Protein AF-A0A6J4K5S2-F1 (afdb_monomer_lite)

Structure (mmCIF, N/CA/C/O backbone):
data_AF-A0A6J4K5S2-F1
#
_entry.id   AF-A0A6J4K5S2-F1
#
loop_
_atom_site.group_PDB
_atom_site.id
_atom_site.type_symbol
_atom_site.label_atom_id
_atom_site.label_alt_id
_atom_site.label_comp_id
_atom_site.label_asym_id
_atom_site.label_entity_id
_atom_site.label_seq_id
_atom_site.pdbx_PDB_ins_code
_atom_site.Cartn_x
_atom_site.Cartn_y
_atom_site.Cartn_z
_atom_site.occupancy
_atom_site.B_iso_or_equiv
_atom_site.auth_seq_id
_atom_site.auth_comp_id
_atom_site.auth_asym_id
_atom_site.auth_atom_id
_atom_site.pdbx_PDB_model_num
ATOM 1 N N . ARG A 1 1 ? -6.583 14.559 10.863 1.00 73.06 1 ARG A N 1
ATOM 2 C CA . ARG A 1 1 ? -7.840 13.913 11.322 1.00 73.06 1 ARG A CA 1
ATOM 3 C C . ARG A 1 1 ? -7.987 12.506 10.749 1.00 73.06 1 ARG A C 1
ATOM 5 O O . ARG A 1 1 ? -8.107 11.596 11.546 1.00 73.06 1 ARG A O 1
ATOM 12 N N . ILE A 1 2 ? -7.866 12.296 9.431 1.00 86.69 2 ILE A N 1
ATOM 13 C CA . ILE A 1 2 ? -7.989 10.950 8.834 1.00 86.69 2 ILE A CA 1
ATOM 14 C C . ILE A 1 2 ? -6.975 9.923 9.379 1.00 86.69 2 ILE A C 1
ATOM 16 O O . ILE A 1 2 ? -7.350 8.797 9.671 1.00 86.69 2 ILE A O 1
ATOM 20 N N . THR A 1 3 ? -5.727 10.333 9.632 1.00 89.56 3 THR A N 1
ATOM 21 C CA . THR A 1 3 ? -4.651 9.456 10.130 1.00 89.56 3 THR A CA 1
ATOM 22 C C . THR A 1 3 ? -4.989 8.738 11.439 1.00 89.56 3 THR A C 1
ATOM 24 O O . THR A 1 3 ? -4.600 7.593 11.620 1.00 89.56 3 THR A O 1
ATOM 27 N N . ALA A 1 4 ? -5.740 9.388 12.335 1.00 90.81 4 ALA A N 1
ATOM 28 C CA . ALA A 1 4 ? -6.135 8.808 13.620 1.00 90.81 4 ALA A CA 1
ATOM 29 C C . ALA A 1 4 ? -7.291 7.798 13.496 1.00 90.81 4 ALA A C 1
ATOM 31 O O . ALA A 1 4 ? -7.481 6.963 14.378 1.00 90.81 4 ALA A O 1
ATOM 32 N N . GLU A 1 5 ? -8.062 7.865 12.409 1.00 93.38 5 GLU A N 1
ATOM 33 C CA . GLU A 1 5 ? -9.197 6.970 12.175 1.00 93.38 5 GLU A CA 1
ATOM 34 C C . GLU A 1 5 ? -8.791 5.694 11.428 1.00 93.38 5 GLU A C 1
ATOM 36 O O . GLU A 1 5 ? -9.441 4.665 11.596 1.00 93.38 5 GLU A O 1
ATOM 41 N N . ILE A 1 6 ? -7.692 5.720 10.661 1.00 92.94 6 ILE A N 1
ATOM 42 C CA . ILE A 1 6 ? -7.218 4.571 9.871 1.00 92.94 6 ILE A CA 1
ATOM 43 C C . ILE A 1 6 ? -7.074 3.291 10.718 1.00 92.94 6 ILE A C 1
ATOM 45 O O . ILE A 1 6 ? -7.650 2.282 10.317 1.00 92.94 6 ILE A O 1
ATOM 49 N N . PRO A 1 7 ? -6.418 3.287 11.898 1.00 91.69 7 PRO A N 1
ATOM 50 C CA . PRO A 1 7 ? -6.294 2.063 12.695 1.00 91.69 7 PRO A CA 1
ATOM 51 C C . PRO A 1 7 ? -7.648 1.490 13.129 1.00 91.69 7 PRO A C 1
ATOM 53 O O . PRO A 1 7 ? -7.843 0.276 13.131 1.00 91.69 7 PRO A O 1
ATOM 56 N N . LYS A 1 8 ? -8.613 2.361 13.449 1.00 92.81 8 LYS A N 1
ATOM 57 C CA . LYS A 1 8 ? -9.965 1.947 13.846 1.00 92.81 8 LYS A CA 1
ATOM 58 C C . LYS A 1 8 ? -10.722 1.334 12.671 1.00 92.81 8 LYS A C 1
ATOM 60 O O . LYS A 1 8 ? -11.426 0.346 12.846 1.00 92.81 8 LYS A O 1
ATOM 65 N N . ILE A 1 9 ? -10.560 1.905 11.477 1.00 93.75 9 ILE A N 1
ATOM 66 C CA . ILE A 1 9 ? -11.163 1.387 10.246 1.00 93.75 9 ILE A CA 1
ATOM 67 C C . ILE A 1 9 ? -10.562 0.022 9.905 1.00 93.75 9 ILE A C 1
ATOM 69 O O . ILE A 1 9 ? -11.316 -0.920 9.694 1.00 93.75 9 ILE A O 1
ATOM 73 N N . LEU A 1 10 ? -9.233 -0.116 9.920 1.00 92.88 10 LEU A N 1
ATOM 74 C CA . LEU A 1 10 ? -8.555 -1.386 9.628 1.00 92.88 10 LEU A CA 1
ATOM 75 C C . LEU A 1 10 ? -8.907 -2.490 10.637 1.00 92.88 10 LEU A C 1
ATOM 77 O O . LEU A 1 10 ? -8.875 -3.669 10.299 1.00 92.88 10 LEU A O 1
ATOM 81 N N . ALA A 1 11 ? -9.295 -2.122 11.860 1.00 91.38 11 ALA A N 1
ATOM 82 C CA . ALA A 1 11 ? -9.732 -3.081 12.863 1.00 91.38 11 ALA A CA 1
ATOM 83 C C . ALA A 1 11 ? -11.142 -3.646 12.623 1.00 91.38 11 ALA A C 1
ATOM 85 O O . ALA A 1 11 ? -11.493 -4.630 13.282 1.00 91.38 11 ALA A O 1
ATOM 86 N N . ARG A 1 12 ? -11.937 -3.062 11.714 1.00 95.62 12 ARG A N 1
ATOM 87 C CA . ARG A 1 12 ? -13.318 -3.481 11.454 1.00 95.62 12 ARG A CA 1
ATOM 88 C C . ARG A 1 12 ? -13.392 -4.934 10.952 1.00 95.62 12 ARG A C 1
ATOM 90 O O . ARG A 1 12 ? -12.700 -5.259 9.986 1.00 95.62 12 ARG A O 1
ATOM 97 N N . PRO A 1 13 ? -14.252 -5.791 11.536 1.00 96.00 13 PRO A N 1
ATOM 98 C CA . PRO A 1 13 ? -14.334 -7.206 11.160 1.00 96.00 13 PRO A CA 1
ATOM 99 C 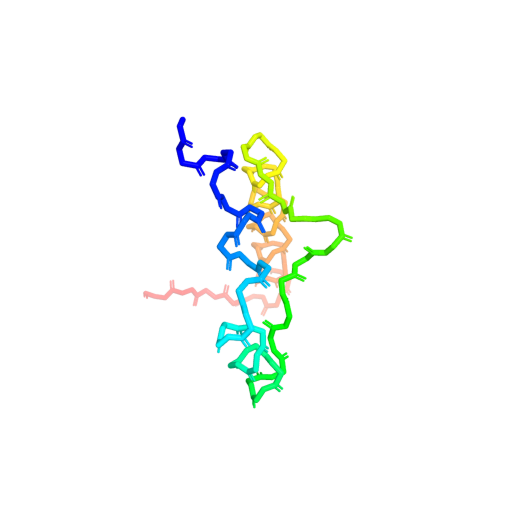C . PRO A 1 13 ? -14.666 -7.437 9.683 1.00 96.00 13 PRO A C 1
ATOM 101 O O . PRO A 1 13 ? -14.070 -8.303 9.051 1.00 96.00 13 PRO A O 1
ATOM 104 N N . ASP A 1 14 ? -15.569 -6.629 9.121 1.00 96.75 14 ASP A N 1
ATOM 105 C CA . ASP A 1 14 ? -15.979 -6.742 7.721 1.00 96.75 14 ASP A CA 1
ATOM 106 C C . ASP A 1 14 ? -14.832 -6.430 6.754 1.00 96.75 14 ASP A C 1
ATOM 108 O O . ASP A 1 14 ? -14.711 -7.072 5.717 1.00 96.75 14 ASP A O 1
ATOM 112 N N . LEU A 1 15 ? -13.946 -5.494 7.108 1.00 95.19 15 LEU A N 1
ATOM 113 C CA . LEU A 1 15 ? -12.765 -5.189 6.301 1.00 95.19 15 LEU A CA 1
ATOM 114 C C . LEU A 1 15 ? -11.659 -6.228 6.484 1.00 95.19 15 LEU A C 1
ATOM 116 O O . LEU A 1 15 ? -11.048 -6.614 5.493 1.00 95.19 15 LEU A O 1
ATOM 120 N N . ARG A 1 16 ? -11.436 -6.729 7.708 1.00 93.00 16 ARG A N 1
ATOM 121 C CA . ARG A 1 16 ? -10.474 -7.821 7.955 1.00 93.00 16 ARG A CA 1
ATOM 122 C C . ARG A 1 16 ? -10.796 -9.050 7.112 1.00 93.00 16 ARG A C 1
ATOM 124 O O . ARG A 1 16 ? -9.922 -9.528 6.403 1.00 93.00 16 ARG A O 1
ATOM 131 N N . GLN A 1 17 ? -12.061 -9.471 7.096 1.00 95.88 17 GLN A N 1
ATOM 132 C CA . GLN A 1 17 ? -12.494 -10.587 6.258 1.00 95.88 17 GLN A CA 1
ATOM 133 C C . GLN A 1 17 ? -12.177 -10.342 4.773 1.00 95.88 17 GLN A C 1
ATOM 135 O O . GLN A 1 17 ? -11.683 -11.235 4.092 1.00 95.88 17 GLN A O 1
ATOM 140 N N . ARG A 1 18 ? -12.420 -9.127 4.260 1.00 97.06 18 ARG A N 1
ATOM 141 C CA . ARG A 1 18 ? -12.092 -8.792 2.864 1.00 97.06 18 ARG A CA 1
ATOM 142 C C . ARG A 1 18 ? -10.591 -8.800 2.590 1.00 97.06 18 ARG A C 1
ATOM 144 O O . ARG A 1 18 ? -10.189 -9.220 1.510 1.00 97.06 18 ARG A O 1
ATOM 151 N N . PHE A 1 19 ? -9.766 -8.350 3.533 1.00 96.00 19 PHE A N 1
ATOM 152 C CA . PHE A 1 19 ? -8.312 -8.428 3.390 1.00 96.00 19 PHE A CA 1
ATOM 153 C C . PHE A 1 19 ? -7.820 -9.877 3.349 1.00 96.00 19 PHE A C 1
ATOM 155 O O . PHE A 1 19 ? -6.957 -10.182 2.526 1.00 96.00 19 PHE A O 1
ATOM 162 N N . ASP A 1 20 ? -8.407 -10.758 4.162 1.00 95.12 20 ASP A N 1
ATOM 163 C CA . ASP A 1 20 ? -8.093 -12.189 4.164 1.00 95.12 20 ASP A CA 1
ATOM 164 C C . ASP A 1 20 ? -8.505 -12.853 2.838 1.00 95.12 20 ASP A C 1
ATOM 166 O O . ASP A 1 20 ? -7.702 -13.553 2.224 1.00 95.12 20 ASP A O 1
ATOM 170 N N . GLU A 1 21 ? -9.718 -12.573 2.343 1.00 97.62 21 GLU A N 1
ATOM 171 C CA . GLU A 1 21 ? -10.219 -13.077 1.050 1.00 97.62 21 GLU A CA 1
ATOM 172 C C . GLU A 1 21 ? -9.325 -12.670 -0.132 1.00 97.62 21 GLU A C 1
ATOM 174 O O . GLU A 1 21 ? -9.147 -13.439 -1.076 1.00 97.62 21 GLU A O 1
ATOM 179 N N . LEU A 1 22 ? -8.759 -11.462 -0.083 1.00 97.62 22 LEU A N 1
ATOM 180 C CA . LEU A 1 22 ? -7.884 -10.921 -1.126 1.00 97.62 22 LEU A CA 1
ATOM 181 C C . LEU A 1 22 ? -6.399 -11.241 -0.903 1.00 97.62 22 LEU A C 1
ATOM 183 O O . LEU A 1 22 ? -5.575 -10.824 -1.716 1.00 97.62 22 LEU A O 1
ATOM 187 N N . ALA A 1 23 ? -6.049 -11.926 0.193 1.00 96.31 23 ALA A N 1
ATOM 188 C CA . ALA A 1 23 ? -4.669 -12.124 0.641 1.00 96.31 23 ALA A CA 1
ATOM 189 C C . ALA A 1 23 ? -3.850 -10.814 0.645 1.00 96.31 23 ALA A C 1
ATOM 191 O O . ALA A 1 23 ? -2.668 -10.789 0.299 1.00 96.31 23 ALA A O 1
ATOM 192 N N . SER A 1 24 ? -4.494 -9.710 1.028 1.00 95.50 24 SER A N 1
ATOM 193 C CA . SER A 1 24 ? -3.928 -8.359 0.996 1.00 95.50 24 SER A CA 1
ATOM 194 C C . SER A 1 24 ? -4.024 -7.698 2.377 1.00 95.50 24 SER A C 1
ATOM 196 O O . SER A 1 24 ? -4.7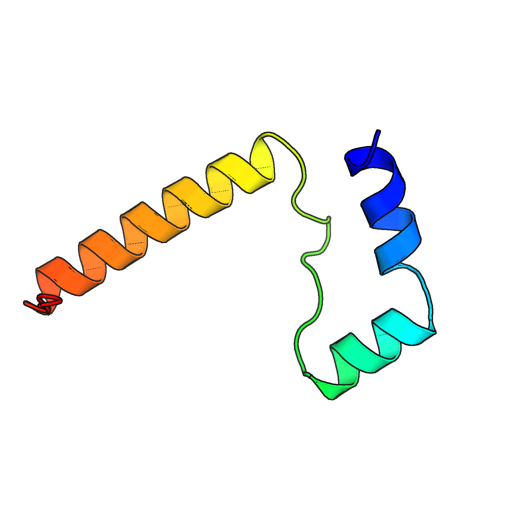11 -6.679 2.519 1.00 95.50 24 SER A O 1
ATOM 198 N N . PRO A 1 25 ? -3.369 -8.257 3.414 1.00 92.50 25 PRO A N 1
ATOM 199 C CA . PRO A 1 25 ? -3.397 -7.673 4.746 1.00 92.50 25 PRO A CA 1
ATOM 200 C C . PRO A 1 25 ? -2.721 -6.292 4.755 1.00 92.50 25 PRO A C 1
ATOM 202 O O . PRO A 1 25 ? -1.727 -6.078 4.050 1.00 92.50 25 PRO A O 1
ATOM 205 N N . PRO A 1 26 ? -3.226 -5.333 5.550 1.00 91.06 26 PRO A N 1
ATOM 206 C CA . PRO A 1 26 ? -2.525 -4.077 5.760 1.00 91.06 26 PRO A CA 1
ATOM 207 C C . PRO A 1 26 ? -1.193 -4.320 6.498 1.00 91.06 26 PRO A C 1
ATOM 209 O O . PRO A 1 26 ? -1.067 -5.300 7.233 1.00 91.06 26 PRO A O 1
ATOM 212 N N . PRO A 1 27 ? -0.203 -3.419 6.362 1.00 89.69 27 PRO A N 1
ATOM 213 C CA . PRO A 1 27 ? 1.020 -3.483 7.158 1.00 89.69 27 PRO A CA 1
ATOM 214 C C . PRO A 1 27 ? 0.725 -3.430 8.665 1.00 89.69 27 PRO A C 1
ATOM 216 O O . PRO A 1 27 ? -0.144 -2.667 9.095 1.00 89.69 27 PRO A O 1
ATOM 219 N N . GLU A 1 28 ? 1.489 -4.179 9.464 1.00 88.75 28 GLU A N 1
ATOM 220 C CA . GLU A 1 28 ? 1.443 -4.130 10.929 1.00 88.75 28 GLU A CA 1
ATOM 221 C C . GLU A 1 28 ? 2.810 -3.692 11.497 1.00 88.75 28 GLU A C 1
ATOM 223 O O . GLU A 1 28 ? 3.776 -4.452 11.402 1.00 88.75 28 GLU A O 1
ATOM 228 N N . PRO A 1 29 ? 2.928 -2.479 12.083 1.00 88.00 29 PRO A N 1
ATOM 229 C CA . PRO A 1 29 ? 1.887 -1.455 12.233 1.00 88.00 29 PRO A CA 1
ATOM 230 C C . PRO A 1 29 ? 1.528 -0.756 10.901 1.00 88.00 29 PRO A C 1
ATOM 232 O O . PRO A 1 29 ? 2.358 -0.717 9.988 1.00 88.00 29 PRO A O 1
ATOM 235 N N . PRO A 1 30 ? 0.325 -0.153 10.780 1.00 90.44 30 PRO A N 1
ATOM 236 C CA . PRO A 1 30 ? -0.058 0.587 9.581 1.00 90.44 30 PRO A CA 1
ATOM 237 C C . PRO A 1 30 ? 0.924 1.719 9.274 1.00 90.44 30 PRO A C 1
ATOM 239 O O . PRO A 1 30 ? 1.275 2.500 10.157 1.00 90.44 30 PRO A O 1
ATOM 242 N N . LEU A 1 31 ? 1.318 1.849 8.007 1.00 93.06 31 LEU A N 1
ATOM 243 C CA . LEU A 1 31 ? 2.151 2.960 7.548 1.00 93.06 31 LEU A CA 1
ATOM 244 C C . LEU A 1 31 ? 1.312 4.235 7.458 1.00 93.06 31 LEU A C 1
ATOM 246 O O . LEU A 1 31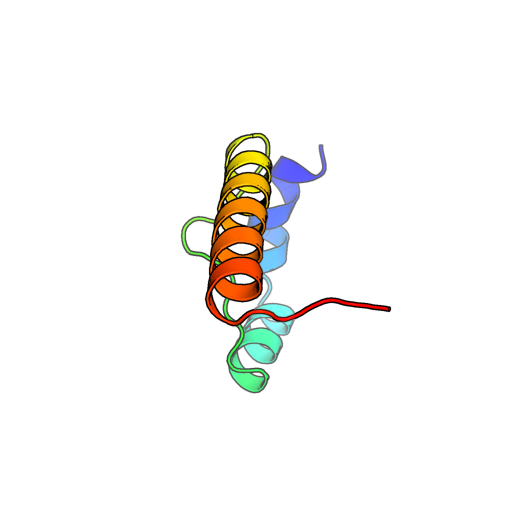 ? 0.323 4.286 6.725 1.00 93.06 31 LEU A O 1
ATOM 250 N N . LEU A 1 32 ? 1.714 5.279 8.182 1.00 92.38 32 LEU A N 1
ATOM 251 C CA . LEU A 1 32 ? 0.944 6.515 8.307 1.00 92.38 32 LEU A CA 1
ATOM 252 C C . LEU A 1 32 ? 1.818 7.751 8.063 1.00 92.38 32 LEU A C 1
ATOM 254 O O . LEU A 1 32 ? 3.028 7.741 8.271 1.00 92.38 32 LEU A O 1
ATOM 258 N N . GLY A 1 33 ? 1.192 8.849 7.632 1.00 90.88 33 GLY A N 1
ATOM 259 C CA . GLY A 1 33 ? 1.833 10.166 7.543 1.00 90.88 33 GLY A CA 1
ATOM 260 C C . GLY A 1 33 ? 3.179 10.156 6.807 1.00 90.88 33 GLY A C 1
ATOM 261 O O . GLY A 1 33 ? 3.272 9.709 5.664 1.00 90.88 33 GLY A O 1
ATOM 262 N N . ALA A 1 34 ? 4.222 10.662 7.470 1.00 93.38 34 ALA A N 1
ATOM 263 C CA . ALA A 1 34 ? 5.566 10.757 6.902 1.00 93.38 34 ALA A CA 1
ATOM 264 C C . ALA A 1 34 ? 6.186 9.386 6.578 1.00 93.38 34 ALA A C 1
ATOM 266 O O . ALA A 1 34 ? 6.944 9.267 5.618 1.00 93.38 34 ALA A O 1
ATOM 267 N N . GLU A 1 35 ? 5.849 8.341 7.336 1.00 92.62 35 GLU A N 1
ATOM 268 C CA . GLU A 1 35 ? 6.363 6.990 7.093 1.00 92.62 35 GLU A CA 1
ATOM 269 C C . GLU A 1 35 ? 5.777 6.397 5.815 1.00 92.62 35 GLU A C 1
ATOM 271 O O . GLU A 1 35 ? 6.513 5.819 5.017 1.00 92.62 35 GLU A O 1
ATOM 276 N N . TYR A 1 36 ? 4.482 6.616 5.576 1.00 93.25 36 TYR A N 1
ATOM 277 C CA . TYR A 1 36 ? 3.846 6.242 4.315 1.00 93.25 36 TYR A CA 1
ATOM 278 C C . TYR A 1 36 ? 4.466 6.990 3.127 1.00 93.25 36 TYR A C 1
ATOM 280 O O . TYR A 1 36 ? 4.805 6.377 2.117 1.00 93.25 36 TYR A O 1
ATOM 288 N N . ALA A 1 37 ? 4.688 8.303 3.260 1.00 95.62 37 ALA A N 1
ATOM 289 C CA . ALA A 1 37 ? 5.332 9.093 2.209 1.00 95.62 37 ALA A CA 1
ATOM 290 C C . ALA A 1 37 ? 6.750 8.584 1.889 1.00 95.62 37 ALA A C 1
ATOM 292 O O . ALA A 1 37 ? 7.118 8.453 0.721 1.00 95.62 37 ALA A O 1
ATOM 293 N N . ARG A 1 38 ? 7.526 8.232 2.922 1.00 96.94 38 ARG A N 1
ATOM 294 C CA . ARG A 1 38 ? 8.857 7.635 2.762 1.00 96.94 38 ARG A CA 1
ATOM 295 C C . ARG A 1 38 ? 8.792 6.274 2.069 1.00 96.94 38 ARG A C 1
ATOM 297 O O . ARG A 1 38 ? 9.590 6.024 1.174 1.00 96.94 38 ARG A O 1
ATOM 304 N N . TYR A 1 39 ? 7.838 5.423 2.442 1.00 96.06 39 TYR A N 1
ATOM 305 C CA . TYR A 1 39 ? 7.629 4.128 1.791 1.00 96.06 39 TYR A CA 1
ATOM 306 C C . TYR A 1 39 ? 7.382 4.278 0.284 1.00 96.06 39 TYR A C 1
ATOM 308 O O . TYR A 1 39 ? 8.030 3.600 -0.510 1.00 96.06 39 TYR A O 1
ATOM 316 N N . VAL A 1 40 ? 6.513 5.210 -0.120 1.00 97.00 40 VAL A N 1
ATOM 317 C CA . VAL A 1 40 ? 6.222 5.465 -1.541 1.00 97.00 40 VAL A CA 1
ATOM 318 C C . VAL A 1 40 ? 7.463 5.959 -2.291 1.00 97.00 40 VAL A C 1
ATOM 320 O O . VAL A 1 40 ? 7.729 5.498 -3.400 1.00 97.00 40 VAL A O 1
ATOM 323 N N . ALA A 1 41 ? 8.244 6.861 -1.690 1.00 98.12 41 ALA A N 1
ATOM 324 C CA . ALA A 1 41 ? 9.469 7.372 -2.303 1.00 98.12 41 ALA A CA 1
ATOM 325 C C . ALA A 1 41 ? 10.515 6.264 -2.526 1.00 98.12 41 ALA A C 1
ATOM 327 O O . ALA A 1 41 ? 11.087 6.165 -3.614 1.00 98.12 41 ALA A O 1
ATOM 328 N N . GLU A 1 42 ? 10.730 5.397 -1.532 1.00 98.19 42 GLU A N 1
ATOM 329 C CA . GLU A 1 42 ? 11.656 4.263 -1.654 1.00 98.19 42 GLU A CA 1
ATOM 330 C C . GLU A 1 42 ? 11.157 3.225 -2.665 1.00 98.19 42 GLU A C 1
ATOM 332 O O . GLU A 1 42 ? 11.939 2.733 -3.478 1.00 98.19 42 GLU A O 1
ATOM 337 N N . PHE A 1 43 ? 9.852 2.939 -2.680 1.00 97.31 43 PHE A N 1
ATOM 338 C C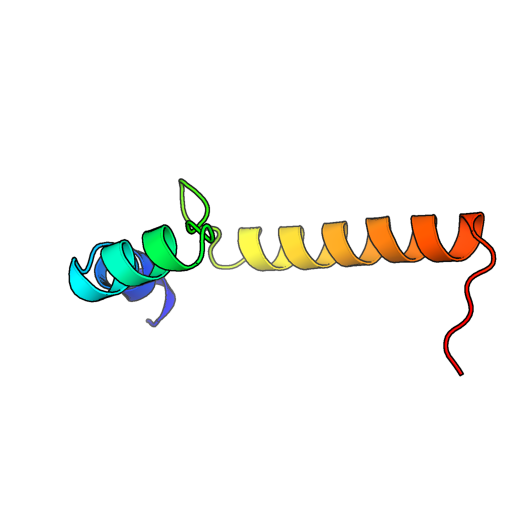A . PHE A 1 43 ? 9.248 2.043 -3.665 1.00 97.31 43 PHE A CA 1
ATOM 339 C C . PHE A 1 43 ? 9.457 2.556 -5.096 1.00 97.31 43 PHE A C 1
ATOM 341 O O . PHE A 1 43 ? 9.900 1.808 -5.968 1.00 97.31 43 PHE A O 1
ATOM 348 N N . ALA A 1 44 ? 9.200 3.845 -5.336 1.00 97.56 44 ALA A N 1
ATOM 349 C CA . ALA A 1 44 ? 9.405 4.464 -6.643 1.00 97.56 44 ALA A CA 1
ATOM 350 C C . ALA A 1 44 ? 10.878 4.410 -7.072 1.00 97.56 44 ALA A C 1
ATOM 352 O O . ALA A 1 44 ? 11.180 4.057 -8.214 1.00 97.56 44 ALA A O 1
ATOM 353 N N . LYS A 1 45 ? 11.802 4.713 -6.153 1.00 98.00 45 LYS A N 1
ATOM 354 C CA . LYS A 1 45 ? 13.245 4.641 -6.405 1.00 98.00 45 LYS A CA 1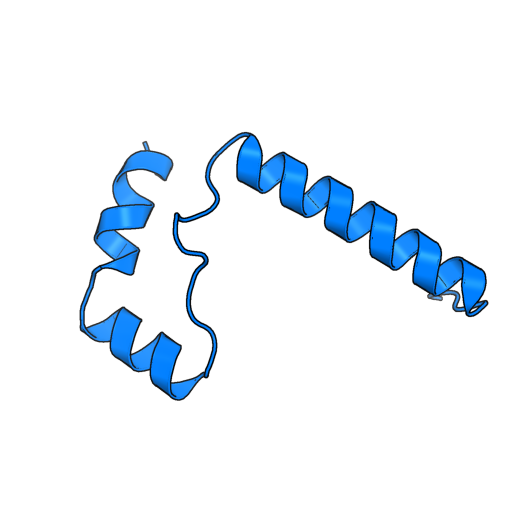
ATOM 355 C C . LYS A 1 45 ? 13.684 3.223 -6.771 1.00 98.00 45 LYS A C 1
ATOM 357 O O . LYS A 1 45 ? 14.405 3.058 -7.754 1.00 98.00 45 LYS A O 1
ATOM 362 N N . LEU A 1 46 ? 13.228 2.221 -6.017 1.00 97.88 46 LEU A N 1
ATOM 363 C CA . LEU A 1 46 ? 13.543 0.814 -6.262 1.00 97.88 46 LEU A CA 1
ATOM 364 C C . LEU A 1 46 ? 13.114 0.394 -7.669 1.00 97.88 46 LEU A C 1
ATOM 366 O O . LEU A 1 46 ? 13.938 -0.069 -8.454 1.00 97.88 46 LEU A O 1
ATOM 370 N N . TRP A 1 47 ? 11.844 0.601 -8.012 1.00 96.50 47 TRP A N 1
ATOM 371 C CA . TRP A 1 47 ? 11.312 0.137 -9.292 1.00 96.50 47 TRP A CA 1
ATOM 372 C C . TRP A 1 47 ? 11.817 0.939 -10.486 1.00 96.50 47 TRP A C 1
ATOM 374 O O . TRP A 1 47 ? 11.990 0.372 -11.562 1.00 96.50 47 TRP A O 1
ATOM 384 N N . THR A 1 48 ? 12.147 2.218 -10.295 1.00 95.69 48 THR A N 1
ATOM 385 C CA . THR A 1 48 ? 12.868 2.995 -11.315 1.00 95.69 48 THR A CA 1
ATOM 386 C C . THR A 1 48 ? 14.244 2.383 -11.595 1.00 95.69 48 THR A C 1
ATOM 388 O O . THR A 1 48 ? 14.642 2.276 -12.755 1.00 95.69 48 THR A O 1
ATOM 391 N N . GLY A 1 49 ? 14.962 1.948 -10.552 1.00 96.31 49 GLY A N 1
ATOM 392 C CA . GLY A 1 49 ? 16.234 1.233 -10.691 1.00 96.31 49 GLY A CA 1
ATOM 393 C C . GLY A 1 49 ? 16.077 -0.083 -11.452 1.00 96.31 49 GLY A C 1
ATOM 394 O O . GLY A 1 49 ? 16.741 -0.279 -12.467 1.00 96.31 49 GLY A O 1
ATOM 395 N N . VAL A 1 50 ? 15.127 -0.924 -11.028 1.00 96.88 50 VAL A N 1
ATOM 396 C CA . VAL A 1 50 ? 14.826 -2.212 -11.681 1.00 96.88 50 VAL A CA 1
ATOM 397 C C . VAL A 1 50 ? 14.477 -2.025 -13.160 1.00 96.88 50 VAL A C 1
ATOM 399 O O . VAL A 1 50 ? 15.015 -2.727 -14.012 1.00 96.88 50 VAL A O 1
ATOM 402 N N . ALA A 1 51 ? 13.615 -1.058 -13.490 1.00 96.12 51 ALA A N 1
ATOM 403 C CA . ALA A 1 51 ? 13.238 -0.787 -14.876 1.00 96.12 51 ALA A CA 1
ATOM 404 C C . ALA A 1 51 ? 14.448 -0.370 -15.724 1.00 96.12 51 ALA A C 1
ATOM 406 O O . ALA A 1 51 ? 14.616 -0.860 -16.841 1.00 96.12 51 ALA A O 1
ATOM 407 N N . ARG A 1 52 ? 15.323 0.486 -15.179 1.00 95.62 52 ARG A N 1
ATOM 408 C CA . ARG A 1 52 ? 16.542 0.927 -15.866 1.00 95.62 52 ARG A CA 1
ATOM 409 C C . ARG A 1 52 ? 17.506 -0.231 -16.122 1.00 95.62 52 ARG A C 1
ATOM 411 O O . ARG A 1 52 ? 18.031 -0.334 -17.226 1.00 95.62 52 ARG A O 1
ATOM 418 N N . GLU A 1 53 ? 17.736 -1.083 -15.128 1.00 96.50 53 GLU A N 1
ATOM 419 C CA . GLU A 1 53 ? 18.615 -2.255 -15.253 1.00 96.50 53 GLU A CA 1
ATOM 420 C C . GLU A 1 53 ? 18.077 -3.269 -16.267 1.00 96.50 53 GLU A C 1
ATOM 422 O O . GLU A 1 53 ? 18.841 -3.834 -17.047 1.00 96.50 53 GLU A O 1
ATOM 427 N N . ALA A 1 54 ? 16.756 -3.439 -16.317 1.00 96.44 54 ALA A N 1
ATOM 428 C CA . ALA A 1 54 ? 16.086 -4.298 -17.286 1.00 96.44 54 ALA A CA 1
ATOM 429 C C . ALA A 1 54 ? 15.895 -3.645 -18.672 1.00 96.44 54 ALA A C 1
ATOM 431 O O . ALA A 1 54 ? 15.298 -4.259 -19.555 1.00 96.44 54 ALA A O 1
ATOM 432 N N . ASN A 1 55 ? 16.377 -2.411 -18.876 1.00 95.19 55 ASN A N 1
ATOM 433 C CA . ASN A 1 55 ? 16.176 -1.612 -20.090 1.00 95.19 55 ASN A CA 1
ATOM 434 C C . ASN A 1 55 ? 14.692 -1.481 -20.506 1.00 95.19 55 ASN A C 1
ATOM 436 O O . ASN A 1 55 ? 14.353 -1.432 -21.690 1.00 95.19 55 ASN A O 1
ATOM 440 N N . ILE A 1 56 ? 13.794 -1.438 -19.520 1.00 93.62 56 ILE A N 1
ATOM 441 C CA . ILE A 1 56 ? 12.358 -1.245 -19.712 1.00 93.62 56 ILE A CA 1
ATOM 442 C C . ILE A 1 56 ? 12.093 0.256 -19.831 1.00 93.62 56 ILE A C 1
ATOM 444 O O . ILE A 1 56 ? 12.394 1.027 -18.920 1.00 93.62 56 ILE A O 1
ATOM 448 N N . THR A 1 57 ? 11.490 0.670 -20.944 1.00 85.06 57 THR A N 1
ATOM 449 C CA . THR A 1 57 ? 11.011 2.041 -21.157 1.00 85.06 57 THR A CA 1
ATOM 450 C C . THR A 1 57 ? 9.501 2.015 -21.372 1.00 85.06 57 THR A C 1
ATOM 452 O O . THR A 1 57 ? 8.989 1.187 -22.123 1.00 85.06 57 THR A O 1
ATOM 455 N N . ALA A 1 58 ? 8.774 2.880 -20.663 1.00 73.31 58 ALA A N 1
ATOM 456 C CA . ALA A 1 58 ? 7.350 3.092 -20.898 1.00 73.31 58 ALA A CA 1
ATOM 457 C C . ALA A 1 58 ? 7.193 4.150 -21.998 1.00 73.31 58 ALA A C 1
ATOM 459 O O . ALA A 1 58 ? 7.864 5.183 -21.948 1.00 73.31 58 ALA A O 1
ATOM 460 N N . SER A 1 59 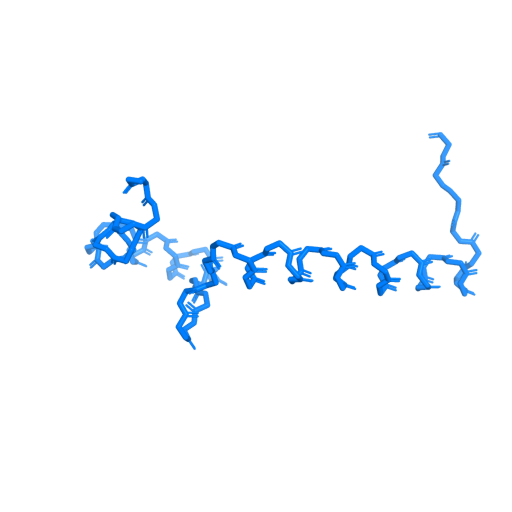? 6.365 3.852 -23.000 1.00 56.59 59 SER A N 1
ATOM 461 C CA . SER A 1 59 ? 6.007 4.763 -24.099 1.00 56.59 59 SER A CA 1
ATOM 462 C C . SER A 1 59 ? 4.778 5.591 -23.749 1.00 56.59 59 SER A C 1
ATOM 464 O O . SER A 1 59 ? 3.901 5.040 -23.046 1.00 56.59 59 SER A O 1
#

Radius of gyration: 15.88 Å; chains: 1; bounding box: 35×27×38 Å

Sequence (59 aa):
RITAEIPKILARPDLRQRFDELASPPPEPPLLGAEYARYVAEFAKLWTGVAREANITAS

Secondary structure (DSSP, 8-state):
-HHHHHHHHHT-HHHHHHHHHTT-PPPSSPP-HHHHHHHHHHHHHHHHHHHHHTT----

Organism: NCBI:txid246130

pLDDT: mean 92.87, std 6.79, range [56.59, 98.19]

Foldseek 3Di:
DVQVCVVVVLPDPVNVVVCVVVVNRADVVHQGDPRVVVVVVVVVVVVVVVCVVVVNDDD